Protein AF-A0A2I0B5G3-F1 (afdb_monomer_lite)

pLDDT: mean 74.49, std 20.39, range [33.22, 97.12]

Sequence (156 aa):
MASVGRLLLVLFLCASTAPALTSAQPIGFNDIQPIIEKANFIGIHDHSYRRYVVNTALELYGLNARHIAHLRWPEINGFTVPMGVEVAACVLRHIPILLYKVSVSTEVTGMFEDDGNEIPWLVINIFYAVERGQHPTVWSTIKKSLYVKFGYKSGN

Foldseek 3Di:
DDDPPPVVVVVVVPPPPPPPPDDPDPPDDQACPVVVVVFDKDFDPPPVLQVQLQVQLVVLVVVCCVPVVVPVDFDFPDWDDFPTWIWGFDAGPNFIKIKIKIWTKGATPPDADPVGHDQGIKIKIWIWIFGPPDRRHNVRTRPPRIDIDIDGDPDD

Organism: NCBI:txid1088818

Secondary structure (DSSP, 8-state):
---GGGTHHHHTSSS--S--S-----TTS---HHHHTT---EE---HHHHHHHHHHHHHHHHHHHHH-TTS-PPPEEEEEEEEEEEEEEEEETTEEEEEEEEEEEEEESS-B-TTS-B--EEEEEEEEEEETTS---TTTBPTT--EEEEEE----

Structure (mmCIF, N/CA/C/O backbone):
data_AF-A0A2I0B5G3-F1
#
_entry.id   AF-A0A2I0B5G3-F1
#
loop_
_atom_site.group_PDB
_atom_site.id
_atom_site.type_symbol
_atom_site.label_atom_id
_atom_site.label_alt_id
_atom_site.label_comp_id
_atom_site.label_asym_id
_atom_site.label_entity_id
_atom_site.label_seq_id
_atom_site.pdbx_PDB_ins_code
_atom_site.Cartn_x
_atom_site.Cartn_y
_atom_site.Cartn_z
_atom_site.occupancy
_atom_site.B_iso_or_equiv
_atom_site.auth_seq_id
_atom_site.auth_comp_id
_atom_site.auth_asym_id
_atom_site.auth_atom_id
_atom_site.pdbx_PDB_model_num
ATOM 1 N N . MET A 1 1 ? 10.964 -21.014 58.076 1.00 48.03 1 MET A N 1
ATOM 2 C CA . MET A 1 1 ? 11.376 -19.814 57.316 1.00 48.03 1 MET A CA 1
ATOM 3 C C . MET A 1 1 ? 11.133 -20.098 55.843 1.00 48.03 1 MET A C 1
ATOM 5 O O . MET A 1 1 ? 11.959 -20.718 55.189 1.00 48.03 1 MET A O 1
ATOM 9 N N . ALA A 1 2 ? 9.926 -19.789 55.373 1.00 40.09 2 ALA A N 1
ATOM 10 C CA . ALA A 1 2 ? 9.459 -20.151 54.042 1.00 40.09 2 ALA A CA 1
ATOM 11 C C . ALA A 1 2 ? 9.613 -18.951 53.100 1.00 40.09 2 ALA A C 1
ATOM 13 O O . ALA A 1 2 ? 8.869 -17.984 53.185 1.00 40.09 2 ALA A O 1
ATOM 14 N N . SER A 1 3 ? 10.637 -19.045 52.253 1.00 39.16 3 SER A N 1
ATOM 15 C CA . SER A 1 3 ? 10.719 -18.538 50.881 1.00 39.16 3 SER A CA 1
ATOM 16 C C . SER A 1 3 ? 9.958 -17.243 50.547 1.00 39.16 3 SER A C 1
ATOM 18 O O . SER A 1 3 ? 8.834 -17.256 50.048 1.00 39.16 3 SER A O 1
ATOM 20 N N . VAL A 1 4 ? 10.682 -16.128 50.662 1.00 49.03 4 VAL A N 1
ATOM 21 C CA . VAL A 1 4 ? 10.417 -14.840 49.986 1.00 49.03 4 VAL A CA 1
ATOM 22 C C . VAL A 1 4 ? 10.390 -14.995 48.445 1.00 49.03 4 VAL A C 1
ATOM 24 O O . VAL A 1 4 ? 9.912 -14.123 47.726 1.00 49.03 4 VAL A O 1
ATOM 27 N N . GLY A 1 5 ? 10.829 -16.144 47.913 1.00 44.78 5 GLY A N 1
ATOM 28 C CA . GLY A 1 5 ? 10.927 -16.424 46.478 1.00 44.78 5 GLY A CA 1
ATOM 29 C C . GLY A 1 5 ? 9.602 -16.666 45.745 1.00 44.78 5 GLY A C 1
ATOM 30 O O . GLY A 1 5 ? 9.608 -16.725 44.521 1.00 44.78 5 GLY A O 1
ATOM 31 N N . ARG A 1 6 ? 8.462 -16.792 46.442 1.00 42.31 6 ARG A N 1
ATOM 32 C CA . ARG A 1 6 ? 7.150 -16.980 45.784 1.00 42.31 6 ARG A CA 1
ATOM 33 C C . ARG A 1 6 ? 6.380 -15.690 45.507 1.00 42.31 6 ARG A C 1
ATOM 35 O O . ARG A 1 6 ? 5.500 -15.714 44.653 1.00 42.31 6 ARG A O 1
ATOM 42 N N . LEU A 1 7 ? 6.714 -14.573 46.157 1.00 39.72 7 LEU A N 1
ATOM 43 C CA . LEU A 1 7 ? 5.997 -13.309 45.934 1.00 39.72 7 LEU A CA 1
ATOM 44 C C . LEU A 1 7 ? 6.507 -12.538 44.702 1.00 39.72 7 LEU A C 1
ATOM 46 O O . LEU A 1 7 ? 5.746 -11.818 44.064 1.00 39.72 7 LEU A O 1
ATOM 50 N N . LEU A 1 8 ? 7.773 -12.736 44.320 1.00 40.31 8 LEU A N 1
ATOM 51 C CA . LEU A 1 8 ? 8.373 -12.092 43.143 1.00 40.31 8 LEU A CA 1
ATOM 52 C C . LEU A 1 8 ? 7.930 -12.709 41.809 1.00 40.31 8 LEU A C 1
ATOM 54 O O . LEU A 1 8 ? 8.009 -12.050 40.777 1.00 40.31 8 LEU A O 1
ATOM 58 N N . LEU A 1 9 ? 7.422 -13.944 41.820 1.00 40.31 9 LEU A N 1
ATOM 59 C CA . LEU A 1 9 ? 7.012 -14.638 40.596 1.00 40.31 9 LEU A CA 1
ATOM 60 C C . LEU A 1 9 ? 5.605 -14.238 40.121 1.00 40.31 9 LEU A C 1
ATOM 62 O O . LEU A 1 9 ? 5.267 -14.454 38.964 1.00 40.31 9 LEU A O 1
ATOM 66 N N . VAL A 1 10 ? 4.802 -13.608 40.985 1.00 44.94 10 VAL A N 1
ATOM 67 C CA . VAL A 1 10 ? 3.464 -13.106 40.624 1.00 44.94 10 VAL A CA 1
ATOM 68 C C . VAL A 1 10 ? 3.529 -11.673 40.080 1.00 44.94 10 VAL A C 1
ATOM 70 O O . VAL A 1 10 ? 2.738 -11.308 39.217 1.00 44.94 10 VAL A O 1
ATOM 73 N N . LEU A 1 11 ? 4.518 -10.873 40.495 1.00 38.44 11 LEU A N 1
ATOM 74 C CA . LEU A 1 11 ? 4.658 -9.481 40.044 1.00 38.44 11 LEU A CA 1
ATOM 75 C C . LEU A 1 11 ? 5.252 -9.327 38.634 1.00 38.44 11 LEU A C 1
ATOM 77 O O . LEU A 1 11 ? 5.044 -8.292 38.010 1.00 38.44 11 LEU A O 1
ATOM 81 N N . PHE A 1 12 ? 5.915 -10.351 38.089 1.00 39.50 12 PHE A N 1
ATOM 82 C CA . PHE A 1 12 ? 6.404 -10.325 36.701 1.00 39.50 12 PHE A CA 1
ATOM 83 C C . PHE A 1 12 ? 5.390 -10.814 35.660 1.00 39.50 12 PHE A C 1
ATOM 85 O O . PHE A 1 12 ? 5.618 -10.638 34.466 1.00 39.50 12 PHE A O 1
ATOM 92 N N . LEU A 1 13 ? 4.259 -11.389 36.082 1.00 39.12 13 LEU A N 1
ATOM 93 C CA . LEU A 1 13 ? 3.254 -11.933 35.161 1.00 39.12 13 LEU A CA 1
ATOM 94 C C . LEU A 1 13 ? 2.121 -10.956 34.805 1.00 39.12 13 LEU A C 1
ATOM 96 O O . LEU A 1 13 ? 1.357 -11.246 33.891 1.00 39.12 13 LEU A O 1
ATOM 100 N N . CYS A 1 14 ? 2.044 -9.784 35.446 1.00 37.50 14 CYS A N 1
ATOM 101 C CA . CYS A 1 14 ? 0.986 -8.792 35.193 1.00 37.50 14 CYS A CA 1
ATOM 102 C C . CYS A 1 14 ? 1.466 -7.492 34.517 1.00 37.50 14 CYS A C 1
ATOM 104 O O . CYS A 1 14 ? 0.686 -6.554 34.401 1.00 37.50 14 CYS A O 1
ATOM 106 N N . ALA A 1 15 ? 2.718 -7.421 34.050 1.00 39.88 15 ALA A N 1
ATOM 107 C CA . ALA A 1 15 ? 3.291 -6.217 33.427 1.00 39.88 15 ALA A CA 1
ATOM 108 C C . ALA A 1 15 ? 3.773 -6.429 31.976 1.00 39.88 15 ALA A C 1
ATOM 110 O O . ALA A 1 15 ? 4.708 -5.770 31.530 1.00 39.88 15 ALA A O 1
ATOM 111 N N . SER A 1 16 ? 3.167 -7.351 31.220 1.00 36.84 16 SER A N 1
ATOM 112 C CA . SER A 1 16 ? 3.551 -7.598 29.818 1.00 36.84 16 SER A CA 1
ATOM 113 C C . SER A 1 16 ? 2.349 -7.775 28.887 1.00 36.84 16 SER A C 1
ATOM 115 O O . SER A 1 16 ? 2.277 -8.694 28.078 1.00 36.84 16 SER A O 1
ATOM 117 N N . THR A 1 17 ? 1.381 -6.868 28.999 1.00 43.81 17 THR A N 1
ATOM 118 C CA . THR A 1 17 ? 0.316 -6.685 27.996 1.00 43.81 17 THR A CA 1
ATOM 119 C C . THR A 1 17 ? 0.398 -5.331 27.301 1.00 43.81 17 THR A C 1
ATOM 121 O O . THR A 1 17 ? -0.564 -4.910 26.672 1.00 43.81 17 THR A O 1
ATOM 124 N N . ALA A 1 18 ? 1.557 -4.673 27.338 1.00 37.41 18 ALA A N 1
ATOM 125 C CA . ALA A 1 18 ? 1.904 -3.722 26.297 1.00 37.41 18 ALA A CA 1
ATOM 126 C C . ALA A 1 18 ? 2.640 -4.514 25.208 1.00 37.41 18 ALA A C 1
ATOM 128 O O . ALA A 1 18 ? 3.790 -4.909 25.436 1.00 37.41 18 ALA A O 1
ATOM 129 N N . PRO A 1 19 ? 2.037 -4.786 24.035 1.00 38.12 19 PRO A N 1
ATOM 130 C CA . PRO A 1 19 ? 2.841 -5.075 22.868 1.00 38.12 19 PRO A CA 1
ATOM 131 C C . PRO A 1 19 ? 3.620 -3.794 22.582 1.00 38.12 19 PRO A C 1
ATOM 133 O O . PRO A 1 19 ? 3.128 -2.867 21.943 1.00 38.12 19 PRO A O 1
ATOM 136 N N . ALA A 1 20 ? 4.833 -3.727 23.127 1.00 33.22 20 ALA A N 1
ATOM 137 C CA . ALA A 1 20 ? 5.825 -2.770 22.706 1.00 33.22 20 ALA A CA 1
ATOM 138 C C . ALA A 1 20 ? 5.894 -2.843 21.177 1.00 33.22 20 ALA A C 1
ATOM 140 O O . ALA A 1 20 ? 6.136 -3.900 20.590 1.00 33.22 20 ALA A O 1
ATOM 141 N N . LEU A 1 21 ? 5.598 -1.703 20.563 1.00 35.50 21 LEU A N 1
ATOM 142 C CA . LEU A 1 21 ? 5.765 -1.354 19.161 1.00 35.50 21 LEU A CA 1
ATOM 143 C C . LEU A 1 21 ? 7.220 -1.559 18.709 1.00 35.50 21 LEU A C 1
ATOM 145 O O . LEU A 1 21 ? 7.918 -0.601 18.424 1.00 35.50 21 LEU A O 1
ATOM 149 N N . THR A 1 22 ? 7.702 -2.795 18.649 1.00 37.41 22 THR A N 1
ATOM 150 C CA . THR A 1 22 ? 9.000 -3.168 18.073 1.00 37.41 22 THR A CA 1
ATOM 151 C C . THR A 1 22 ? 9.009 -4.671 17.803 1.00 37.41 22 THR A C 1
ATOM 153 O O . THR A 1 22 ? 9.735 -5.455 18.409 1.00 37.41 22 THR A O 1
ATOM 156 N N . SER A 1 23 ? 8.199 -5.102 16.833 1.00 36.59 23 SER A N 1
ATOM 157 C CA . SER A 1 23 ? 8.447 -6.382 16.170 1.00 36.59 23 SER A CA 1
ATOM 158 C C . SER A 1 23 ? 9.798 -6.277 15.460 1.00 36.59 23 SER A C 1
ATOM 160 O O . SER A 1 23 ? 9.888 -5.696 14.377 1.00 36.59 23 SER A O 1
ATOM 162 N N . ALA A 1 24 ? 10.834 -6.852 16.070 1.00 33.78 24 ALA A N 1
ATOM 163 C CA . ALA A 1 24 ? 12.084 -7.202 15.419 1.00 33.78 24 ALA A CA 1
ATOM 164 C C . ALA A 1 24 ? 11.771 -8.098 14.212 1.00 33.78 24 ALA A C 1
ATOM 166 O O . ALA A 1 24 ? 11.620 -9.314 14.330 1.00 33.78 24 ALA A O 1
ATOM 167 N N . GLN A 1 25 ? 11.617 -7.484 13.040 1.00 40.03 25 GLN A N 1
ATOM 168 C CA . GLN A 1 25 ? 11.592 -8.229 11.796 1.00 40.03 25 GLN A CA 1
ATOM 169 C C . GLN A 1 25 ? 13.017 -8.729 11.519 1.00 40.03 25 GLN A C 1
ATOM 171 O O . GLN A 1 25 ? 13.980 -7.991 11.742 1.00 40.03 25 GLN A O 1
ATOM 176 N N . PRO A 1 26 ? 13.190 -9.975 11.053 1.00 33.72 26 PRO A N 1
ATOM 177 C CA . PRO A 1 26 ? 14.501 -10.499 10.696 1.00 33.72 26 PRO A CA 1
ATOM 178 C C . PRO A 1 26 ? 15.205 -9.570 9.696 1.00 33.72 26 PRO A C 1
ATOM 180 O O . PRO A 1 26 ? 14.659 -9.244 8.639 1.00 33.72 26 PRO A O 1
ATOM 183 N N . ILE A 1 27 ? 16.423 -9.157 10.053 1.00 37.56 27 ILE A N 1
ATOM 184 C CA . ILE A 1 27 ? 17.322 -8.326 9.246 1.00 37.56 27 ILE A CA 1
ATOM 185 C C . ILE A 1 27 ? 17.502 -9.003 7.878 1.00 37.56 27 ILE A C 1
ATOM 187 O O . ILE A 1 27 ? 18.087 -10.082 7.799 1.00 37.56 27 ILE A O 1
ATOM 191 N N . GLY A 1 28 ? 16.986 -8.392 6.802 1.00 37.56 28 GLY A N 1
ATOM 192 C CA . GLY A 1 28 ? 17.284 -8.828 5.429 1.00 37.56 28 GLY A CA 1
ATOM 193 C C . GLY A 1 28 ? 16.137 -8.906 4.414 1.00 37.56 28 GLY A C 1
ATOM 194 O O . GLY A 1 28 ? 16.395 -9.301 3.273 1.00 37.56 28 GLY A O 1
ATOM 195 N N . PHE A 1 29 ? 14.900 -8.518 4.731 1.00 47.88 29 PHE A N 1
ATOM 196 C CA . PHE A 1 29 ? 13.814 -8.514 3.734 1.00 47.88 29 PHE A CA 1
ATOM 197 C C . PHE A 1 29 ? 13.720 -7.194 2.951 1.00 47.88 29 PHE A C 1
ATOM 199 O O . PHE A 1 29 ? 14.482 -6.269 3.223 1.00 47.88 29 PHE A O 1
ATOM 206 N N . ASN A 1 30 ? 12.894 -7.154 1.895 1.00 62.66 30 ASN A N 1
ATOM 207 C CA . ASN A 1 30 ? 12.640 -5.987 1.036 1.00 62.66 30 ASN A CA 1
ATOM 208 C C . ASN A 1 30 ? 11.919 -4.877 1.817 1.00 62.66 30 ASN A C 1
ATOM 210 O O . ASN A 1 30 ? 10.813 -4.482 1.461 1.00 62.66 30 ASN A O 1
ATOM 214 N N . ASP A 1 31 ? 12.529 -4.428 2.909 1.00 71.56 31 ASP A N 1
ATOM 215 C CA . ASP A 1 31 ? 12.015 -3.371 3.749 1.00 71.56 31 ASP A CA 1
ATOM 216 C C . ASP A 1 31 ? 12.005 -2.078 2.940 1.00 71.56 31 ASP A C 1
ATOM 218 O O . ASP A 1 31 ? 13.042 -1.522 2.566 1.00 71.56 31 ASP A O 1
ATOM 222 N N . ILE A 1 32 ? 10.794 -1.650 2.611 1.00 82.25 32 ILE A N 1
ATOM 223 C CA . ILE A 1 32 ? 10.557 -0.425 1.869 1.00 82.25 32 ILE A CA 1
ATOM 224 C C . ILE A 1 32 ? 10.419 0.781 2.800 1.00 82.25 32 ILE A C 1
ATOM 226 O O . ILE A 1 32 ? 10.327 1.895 2.296 1.00 82.25 32 ILE A O 1
ATOM 230 N N . GLN A 1 33 ? 10.432 0.611 4.129 1.00 83.69 33 GLN A N 1
ATOM 231 C CA . GLN A 1 33 ? 10.272 1.713 5.079 1.00 83.69 33 GLN A CA 1
ATOM 232 C C . GLN A 1 33 ? 11.305 2.837 4.873 1.00 83.69 33 GLN A C 1
ATOM 234 O O . GLN A 1 33 ? 10.881 3.989 4.739 1.00 83.69 33 GLN A O 1
ATOM 239 N N . PRO A 1 34 ? 12.617 2.559 4.703 1.00 85.00 34 PRO A N 1
ATO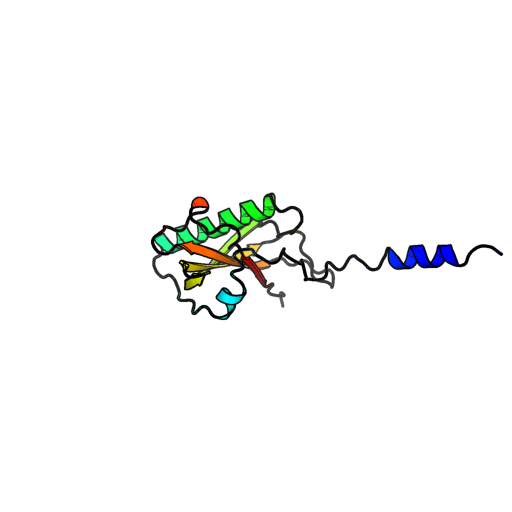M 240 C CA . PRO A 1 34 ? 13.603 3.610 4.435 1.00 85.00 34 PRO A CA 1
ATOM 241 C C . PRO A 1 34 ? 13.392 4.323 3.091 1.00 85.00 34 PRO A C 1
ATOM 243 O O . PRO A 1 34 ? 13.867 5.443 2.896 1.00 85.00 34 PRO A O 1
ATOM 246 N N . ILE A 1 35 ? 12.718 3.661 2.143 1.00 87.69 35 ILE A N 1
ATOM 247 C CA . ILE A 1 35 ? 12.392 4.212 0.824 1.00 87.69 35 ILE A CA 1
ATOM 248 C C . ILE A 1 35 ? 11.145 5.091 0.925 1.00 87.69 35 ILE A C 1
ATOM 250 O O . ILE A 1 35 ? 11.148 6.187 0.375 1.00 87.69 35 ILE A O 1
ATOM 254 N N . ILE A 1 36 ? 10.117 4.654 1.666 1.00 89.50 36 ILE A N 1
ATOM 255 C CA . ILE A 1 36 ? 8.875 5.409 1.892 1.00 89.50 36 ILE A CA 1
ATOM 256 C C . ILE A 1 36 ? 9.183 6.809 2.432 1.00 89.50 36 ILE A C 1
ATOM 258 O O . ILE A 1 36 ? 8.611 7.782 1.953 1.00 89.50 36 ILE A O 1
ATOM 262 N N . GLU A 1 37 ? 10.095 6.927 3.399 1.00 87.25 37 GLU A N 1
ATOM 263 C CA . GLU A 1 37 ? 10.432 8.209 4.040 1.00 87.25 37 GLU A CA 1
ATOM 264 C C . GLU A 1 37 ? 11.117 9.212 3.102 1.00 87.25 37 GLU A C 1
ATOM 266 O O . GLU A 1 37 ? 11.071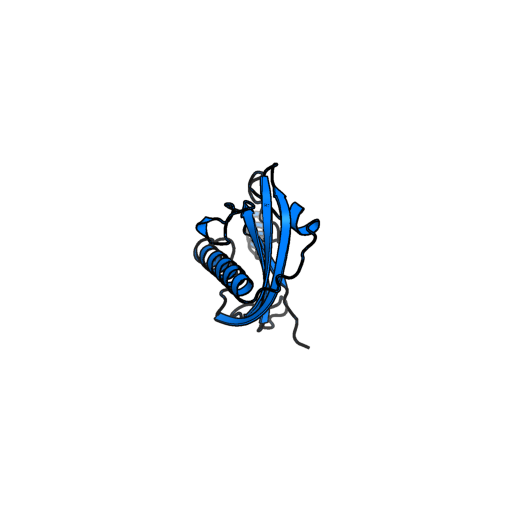 10.415 3.345 1.00 87.25 37 GLU A O 1
ATOM 271 N N . LYS A 1 38 ? 11.741 8.730 2.022 1.00 89.19 38 LYS A N 1
ATOM 272 C CA . LYS A 1 38 ? 12.471 9.550 1.040 1.00 89.19 38 LYS A CA 1
ATOM 273 C C . LYS A 1 38 ? 11.738 9.672 -0.296 1.00 89.19 38 LYS A C 1
ATOM 275 O O . LYS A 1 38 ? 12.201 10.379 -1.189 1.00 89.19 38 LYS A O 1
ATOM 280 N N . ALA A 1 39 ? 10.638 8.944 -0.461 1.00 92.19 39 ALA A N 1
ATOM 281 C CA . ALA A 1 39 ? 9.900 8.866 -1.706 1.00 92.19 39 ALA A CA 1
ATO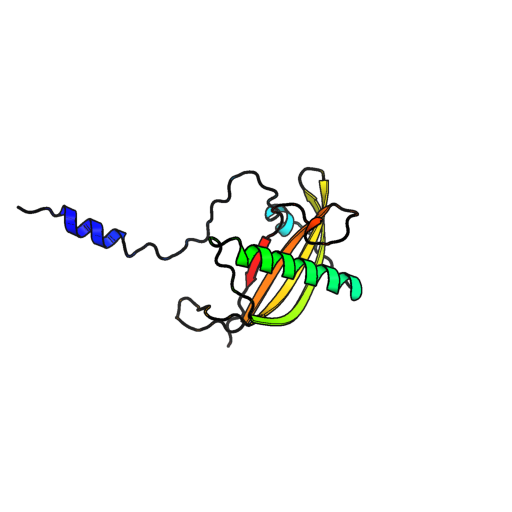M 282 C C . ALA A 1 39 ? 9.108 10.155 -1.951 1.00 92.19 39 ALA A C 1
ATOM 284 O O . ALA A 1 39 ? 8.352 10.615 -1.097 1.00 92.19 39 ALA A O 1
ATOM 285 N N . ASN A 1 40 ? 9.249 10.712 -3.154 1.00 95.31 40 ASN A N 1
ATOM 286 C CA . ASN A 1 40 ? 8.421 11.823 -3.605 1.00 95.31 40 ASN A CA 1
ATOM 287 C C . ASN A 1 40 ? 7.154 11.271 -4.266 1.00 95.31 40 ASN A C 1
ATOM 289 O O . ASN A 1 40 ? 7.181 10.851 -5.426 1.00 95.31 40 ASN A O 1
ATOM 293 N N . PHE A 1 41 ? 6.071 11.218 -3.498 1.00 95.94 41 PHE A N 1
ATOM 294 C CA . PHE A 1 41 ? 4.788 10.707 -3.958 1.00 95.94 41 PHE A CA 1
ATOM 295 C C . PHE A 1 41 ? 4.054 11.736 -4.816 1.00 95.94 41 PHE A C 1
ATOM 297 O O . PHE A 1 41 ? 3.933 12.903 -4.451 1.00 95.94 41 PHE A O 1
ATOM 304 N N . ILE A 1 42 ? 3.529 11.274 -5.948 1.00 96.56 42 ILE A N 1
ATOM 305 C CA . ILE A 1 42 ? 2.655 12.047 -6.827 1.00 96.56 42 ILE A CA 1
ATOM 306 C C . ILE A 1 42 ? 1.287 11.376 -6.927 1.00 96.56 42 ILE A C 1
ATOM 308 O O . ILE A 1 42 ? 1.180 10.148 -6.943 1.00 96.56 42 ILE A O 1
ATOM 312 N N . GLY A 1 43 ? 0.232 12.186 -7.004 1.00 95.81 43 GLY A N 1
ATOM 313 C CA . GLY A 1 43 ? -1.133 11.693 -7.149 1.00 95.81 43 GLY A CA 1
ATOM 314 C C . GLY A 1 43 ? -1.337 10.958 -8.473 1.00 95.81 43 GLY A C 1
ATOM 315 O O . GLY A 1 43 ? -0.931 11.428 -9.536 1.00 95.81 43 GLY A O 1
ATOM 316 N N . ILE A 1 44 ? -2.003 9.806 -8.425 1.00 94.62 44 ILE A N 1
ATOM 317 C CA . ILE A 1 44 ? -2.489 9.138 -9.632 1.00 94.62 44 ILE A CA 1
ATOM 318 C C . ILE A 1 44 ? -3.839 9.762 -9.987 1.00 94.62 44 ILE A C 1
ATOM 320 O O . ILE A 1 44 ? -4.779 9.692 -9.197 1.00 94.62 44 ILE A O 1
ATOM 324 N N . HIS A 1 45 ? -3.949 10.363 -11.172 1.00 91.50 45 HIS A N 1
ATOM 325 C CA . HIS A 1 45 ? -5.179 11.034 -11.615 1.00 91.50 45 HIS A CA 1
ATOM 326 C C . HIS A 1 45 ? -6.062 10.171 -12.526 1.00 91.50 45 HIS A C 1
ATOM 328 O O . HIS A 1 45 ? -7.265 10.406 -12.594 1.00 91.50 45 HIS A O 1
ATOM 334 N N . ASP A 1 46 ? -5.508 9.137 -13.164 1.00 92.69 46 ASP A N 1
ATOM 335 C CA . ASP A 1 46 ? -6.279 8.210 -13.997 1.00 92.69 46 ASP A CA 1
ATOM 336 C C . ASP A 1 46 ? -7.232 7.352 -13.146 1.00 92.69 46 ASP A C 1
ATOM 338 O O . ASP A 1 46 ? -6.801 6.525 -12.341 1.00 92.69 46 ASP A O 1
ATOM 342 N N . HIS A 1 47 ? -8.542 7.548 -13.307 1.00 87.88 47 HIS A N 1
ATOM 343 C CA . HIS A 1 47 ? -9.558 6.894 -12.477 1.00 87.88 47 HIS A CA 1
ATOM 344 C C . HIS A 1 47 ? -9.556 5.364 -12.581 1.00 87.88 47 HIS A C 1
ATOM 346 O O . HIS A 1 47 ? -9.768 4.682 -11.573 1.00 87.88 47 HIS A O 1
ATOM 352 N N . SER A 1 48 ? -9.314 4.820 -13.773 1.00 90.06 48 SER A N 1
ATOM 353 C CA . SER A 1 48 ? -9.308 3.376 -14.007 1.00 90.06 48 SER A CA 1
ATOM 354 C C . SER A 1 48 ? -8.101 2.738 -13.329 1.00 90.06 48 SER A C 1
ATOM 356 O O . SER A 1 48 ? -8.240 1.780 -12.569 1.00 90.06 48 SER A O 1
ATOM 358 N N . TYR A 1 49 ? -6.921 3.320 -13.525 1.00 91.88 49 TYR A N 1
ATOM 359 C CA . TYR A 1 49 ? -5.673 2.868 -12.931 1.00 91.88 49 TYR A CA 1
ATOM 360 C C . TYR A 1 49 ? -5.685 2.994 -11.407 1.00 91.88 49 TYR A C 1
ATOM 362 O O . TYR A 1 49 ? -5.285 2.063 -10.708 1.00 91.88 49 TYR A O 1
ATOM 370 N N . ARG A 1 50 ? -6.241 4.089 -10.869 1.00 91.88 50 ARG A N 1
ATOM 371 C CA . ARG A 1 50 ? -6.465 4.245 -9.423 1.00 91.88 50 ARG A CA 1
ATOM 372 C C . ARG A 1 50 ? -7.266 3.087 -8.846 1.00 91.88 50 ARG A C 1
ATOM 374 O O . ARG A 1 50 ? -6.895 2.571 -7.799 1.00 91.88 50 ARG A O 1
ATOM 381 N N . ARG A 1 51 ? -8.347 2.670 -9.514 1.00 89.81 51 ARG A N 1
ATOM 382 C CA . ARG A 1 51 ? -9.180 1.553 -9.048 1.00 89.81 51 ARG A CA 1
ATOM 383 C C . ARG A 1 51 ? -8.380 0.250 -8.982 1.00 89.81 51 ARG A C 1
ATOM 385 O O . ARG A 1 51 ? -8.493 -0.465 -7.993 1.00 89.81 51 ARG A O 1
ATOM 392 N N . TYR A 1 52 ? -7.532 -0.025 -9.974 1.00 90.25 52 TYR A N 1
ATOM 393 C CA . TYR A 1 52 ? -6.646 -1.196 -9.955 1.00 90.25 52 TYR A CA 1
ATOM 394 C C . TYR A 1 52 ? -5.641 -1.164 -8.796 1.00 90.25 52 TYR A C 1
ATOM 396 O O . TYR A 1 52 ? -5.470 -2.167 -8.101 1.00 90.25 52 TYR A O 1
ATOM 404 N N . VAL A 1 53 ? -5.012 -0.010 -8.559 1.00 94.38 53 VAL A N 1
ATOM 405 C CA . VAL A 1 53 ? -4.055 0.192 -7.458 1.00 94.38 53 VAL A CA 1
ATOM 406 C C . VAL A 1 53 ? -4.737 0.011 -6.096 1.00 94.38 53 VAL A C 1
ATOM 408 O O . VAL A 1 53 ? -4.226 -0.708 -5.240 1.00 94.38 53 VAL A O 1
ATOM 411 N N . VAL A 1 54 ? -5.926 0.594 -5.911 1.00 92.69 54 VAL A N 1
ATOM 412 C CA . VAL A 1 54 ? -6.718 0.443 -4.678 1.00 92.69 54 VAL A CA 1
ATOM 413 C C . VAL A 1 54 ? -7.104 -1.015 -4.450 1.00 92.69 54 VAL A C 1
ATOM 415 O O . VAL A 1 54 ? -6.845 -1.541 -3.372 1.00 92.69 54 VAL A O 1
ATOM 418 N N . ASN A 1 55 ? -7.669 -1.688 -5.455 1.00 91.50 55 ASN A N 1
ATOM 419 C CA . ASN A 1 55 ? -8.087 -3.085 -5.321 1.00 91.50 55 ASN A CA 1
ATOM 420 C C . ASN A 1 55 ? -6.906 -3.993 -4.956 1.00 91.50 55 ASN A C 1
ATOM 422 O O . ASN A 1 55 ? -7.027 -4.815 -4.054 1.00 91.50 55 ASN A O 1
ATOM 426 N N . THR A 1 56 ? -5.748 -3.786 -5.590 1.00 92.19 56 THR A N 1
ATOM 427 C CA . THR A 1 56 ? -4.521 -4.531 -5.274 1.00 92.19 56 THR A CA 1
ATOM 428 C C . THR A 1 56 ? -4.081 -4.305 -3.829 1.00 92.19 56 THR A C 1
ATOM 430 O O . THR A 1 56 ? -3.766 -5.263 -3.126 1.00 92.19 56 THR A O 1
ATOM 433 N N . ALA A 1 57 ? -4.083 -3.054 -3.358 1.00 92.00 57 ALA A N 1
ATOM 434 C CA . ALA A 1 57 ? -3.716 -2.728 -1.982 1.00 92.00 57 ALA A CA 1
ATOM 435 C C . ALA A 1 57 ? -4.645 -3.399 -0.960 1.00 92.00 57 ALA A C 1
ATOM 437 O O . ALA A 1 57 ? -4.172 -3.949 0.035 1.00 92.00 57 ALA A O 1
ATOM 438 N N . LEU A 1 58 ? -5.955 -3.380 -1.214 1.00 89.19 58 LEU A N 1
ATOM 439 C CA . LEU A 1 58 ? -6.952 -3.989 -0.336 1.00 89.19 58 LEU A CA 1
ATOM 440 C C . LEU A 1 58 ? -6.864 -5.515 -0.325 1.00 89.19 58 LEU A C 1
ATOM 442 O O . LEU A 1 58 ? -6.971 -6.125 0.737 1.00 89.19 58 LEU A O 1
ATOM 446 N N . GLU A 1 59 ? -6.620 -6.136 -1.478 1.00 88.44 59 GLU A N 1
ATOM 447 C CA . GLU A 1 59 ? -6.420 -7.581 -1.567 1.00 88.44 59 GLU A CA 1
ATOM 448 C C . GLU A 1 59 ? -5.148 -8.007 -0.821 1.00 88.44 59 GLU A C 1
ATOM 450 O O . GLU A 1 59 ? -5.187 -8.932 -0.009 1.00 88.44 59 GLU A O 1
ATOM 455 N N . LEU A 1 60 ? -4.040 -7.276 -1.001 1.00 88.12 60 LEU A N 1
ATOM 456 C CA . LEU A 1 60 ? -2.808 -7.484 -0.234 1.00 88.12 60 LEU A CA 1
ATOM 457 C C . LEU A 1 60 ? -3.048 -7.335 1.271 1.00 88.12 60 LEU A C 1
ATOM 459 O O . LEU A 1 60 ? -2.594 -8.184 2.042 1.00 88.12 60 LEU A O 1
ATOM 463 N N . TYR A 1 61 ? -3.768 -6.291 1.689 1.00 85.25 61 TYR A N 1
ATOM 464 C CA . TYR A 1 61 ? -4.120 -6.079 3.090 1.00 85.25 61 TYR A CA 1
ATOM 465 C C . TYR A 1 61 ? -4.928 -7.254 3.640 1.00 85.25 61 TYR A C 1
ATOM 467 O O . TYR A 1 61 ? -4.532 -7.842 4.641 1.00 85.25 61 TYR A O 1
ATOM 475 N N . GLY A 1 62 ? -6.011 -7.645 2.963 1.00 80.31 62 GLY A N 1
ATOM 476 C CA . GLY A 1 62 ? -6.889 -8.730 3.400 1.00 80.31 62 GLY A CA 1
ATOM 477 C C . GLY A 1 62 ? -6.180 -10.083 3.467 1.00 80.31 62 GLY A C 1
ATOM 478 O O . GLY A 1 62 ? -6.366 -10.832 4.427 1.00 80.31 62 GLY A O 1
ATOM 479 N N . LEU A 1 63 ? -5.311 -10.386 2.496 1.00 79.88 63 LEU A N 1
ATOM 480 C CA . LEU A 1 63 ? -4.478 -11.589 2.529 1.00 79.88 63 LEU A CA 1
ATOM 481 C C . LEU A 1 63 ? -3.549 -11.587 3.748 1.00 79.88 63 LEU A C 1
ATOM 483 O O . LEU A 1 63 ? -3.465 -12.596 4.445 1.00 79.88 63 LEU A O 1
ATOM 487 N N . ASN A 1 64 ? -2.891 -10.465 4.048 1.00 76.56 64 ASN A N 1
ATOM 488 C CA . ASN A 1 64 ? -1.951 -10.389 5.167 1.00 76.56 64 ASN A CA 1
ATOM 489 C C . ASN A 1 64 ? -2.666 -10.360 6.527 1.00 76.56 64 ASN A C 1
ATOM 491 O O . ASN A 1 64 ? -2.271 -11.111 7.413 1.00 76.56 64 ASN A O 1
ATOM 495 N N . ALA A 1 65 ? -3.757 -9.604 6.673 1.00 71.00 65 ALA A N 1
ATOM 496 C CA . ALA A 1 65 ? -4.555 -9.555 7.899 1.00 71.00 65 ALA A CA 1
ATOM 497 C C . ALA A 1 65 ? -5.108 -10.937 8.296 1.00 71.00 65 ALA A C 1
ATOM 499 O O . ALA A 1 65 ? -5.124 -11.281 9.473 1.00 71.00 65 ALA A O 1
ATOM 500 N N . ARG A 1 66 ? -5.500 -11.768 7.316 1.00 68.00 66 ARG A N 1
ATOM 501 C CA . ARG A 1 66 ? -6.002 -13.131 7.571 1.00 68.00 66 ARG A CA 1
ATOM 502 C C . ARG A 1 66 ? -4.904 -14.152 7.879 1.00 68.00 66 ARG A C 1
ATOM 504 O O . ARG A 1 66 ? -5.128 -15.056 8.676 1.00 68.00 66 ARG A O 1
ATOM 511 N N . HIS A 1 67 ? -3.744 -14.055 7.225 1.00 63.00 67 HIS A N 1
ATOM 512 C CA . HIS A 1 67 ? -2.714 -15.106 7.283 1.00 63.00 67 HIS A CA 1
ATOM 513 C C . HIS A 1 67 ? -1.588 -14.809 8.282 1.00 63.00 67 HIS A C 1
ATOM 515 O O . HIS A 1 67 ? -0.876 -15.724 8.698 1.00 63.00 67 HIS A O 1
ATOM 521 N N . ILE A 1 68 ? -1.407 -13.553 8.690 1.00 58.47 68 ILE A N 1
ATOM 522 C CA . ILE A 1 68 ? -0.344 -13.134 9.605 1.00 58.47 68 ILE A CA 1
ATOM 523 C C . ILE A 1 68 ? -0.934 -12.963 11.011 1.00 58.47 68 ILE A C 1
ATOM 525 O O . ILE A 1 68 ? -1.024 -11.865 11.540 1.00 58.47 68 ILE A O 1
ATOM 529 N N . ALA A 1 69 ? -1.308 -14.077 11.649 1.00 43.75 69 ALA A N 1
ATOM 530 C CA . ALA A 1 69 ? -1.996 -14.097 12.952 1.00 43.75 69 ALA A CA 1
ATOM 531 C C . ALA A 1 69 ? -1.234 -13.411 14.114 1.00 43.75 69 ALA A C 1
ATOM 533 O O . ALA A 1 69 ? -1.811 -13.134 15.164 1.00 43.75 69 ALA A O 1
ATOM 534 N N . HIS A 1 70 ? 0.065 -13.147 13.944 1.00 42.94 70 HIS A N 1
ATOM 535 C CA . HIS A 1 70 ? 0.906 -12.463 14.931 1.00 42.94 70 HIS A CA 1
ATOM 536 C C . HIS A 1 70 ? 0.891 -10.933 14.791 1.00 42.94 70 HIS A C 1
ATOM 538 O O . HIS A 1 70 ? 1.171 -10.235 15.763 1.00 42.94 70 HIS A O 1
ATOM 544 N N . LEU A 1 71 ? 0.543 -10.404 13.614 1.00 52.12 71 LEU A N 1
ATOM 545 C CA . LEU A 1 71 ? 0.279 -8.985 13.403 1.00 52.12 71 LEU A CA 1
ATOM 546 C C . LEU A 1 71 ? -1.241 -8.844 13.379 1.00 52.12 71 LEU A C 1
ATOM 548 O O . LEU A 1 71 ? -1.860 -9.058 12.345 1.00 52.12 71 LEU A O 1
ATOM 552 N N . ARG A 1 72 ? -1.859 -8.549 14.529 1.00 62.38 72 ARG A N 1
ATOM 553 C CA . ARG A 1 72 ? -3.308 -8.306 14.630 1.00 62.38 72 ARG A CA 1
ATOM 554 C C . ARG A 1 72 ? -3.670 -7.018 13.887 1.00 62.38 72 ARG A C 1
ATOM 556 O O . ARG A 1 72 ? -3.860 -5.973 14.499 1.00 62.38 72 ARG A O 1
ATOM 563 N N . TRP A 1 73 ? -3.671 -7.070 12.561 1.00 71.19 73 TRP A N 1
ATOM 564 C CA . TRP A 1 73 ? -4.171 -5.979 11.746 1.00 71.19 73 TRP A CA 1
ATOM 565 C C . TRP A 1 73 ? -5.684 -5.899 11.933 1.00 71.19 73 TRP A C 1
ATOM 567 O O . TRP A 1 73 ? -6.333 -6.947 11.966 1.00 71.19 73 TRP A O 1
ATOM 577 N N . PRO A 1 74 ? -6.245 -4.690 12.071 1.00 73.00 74 PRO A N 1
ATOM 578 C CA . PRO A 1 74 ? -7.679 -4.522 12.239 1.00 73.00 74 PRO A CA 1
ATOM 579 C C . PRO A 1 74 ? -8.432 -5.150 11.071 1.00 73.00 74 PRO A C 1
ATOM 581 O O . PRO A 1 74 ? -8.065 -4.958 9.905 1.00 73.00 74 PRO A O 1
ATOM 584 N N . GLU A 1 75 ? -9.490 -5.892 11.376 1.00 73.88 75 GLU A N 1
ATOM 585 C CA . GLU A 1 75 ? -10.406 -6.337 10.339 1.00 73.88 75 GLU A CA 1
ATOM 586 C C . GLU A 1 75 ? -11.178 -5.125 9.810 1.00 73.88 75 GLU A C 1
ATOM 588 O O . GLU A 1 75 ? -11.689 -4.302 10.571 1.00 73.88 75 GLU A O 1
ATOM 593 N N . ILE A 1 76 ? -11.201 -4.990 8.486 1.00 72.94 76 ILE A N 1
ATOM 594 C CA . ILE A 1 76 ? -11.919 -3.916 7.809 1.00 72.94 76 ILE A CA 1
ATOM 595 C C . ILE A 1 76 ? -13.347 -4.400 7.566 1.00 72.94 76 ILE A C 1
ATOM 597 O O . ILE A 1 76 ? -13.559 -5.281 6.732 1.00 72.94 76 ILE A O 1
ATOM 601 N N . ASN A 1 77 ? -14.309 -3.803 8.272 1.00 66.88 77 ASN A N 1
ATOM 602 C CA . ASN A 1 77 ? -15.727 -4.169 8.177 1.00 66.88 77 ASN A CA 1
ATOM 603 C C . ASN A 1 77 ? -16.500 -3.335 7.147 1.00 66.88 77 ASN A C 1
ATOM 605 O O . ASN A 1 77 ? -17.514 -3.789 6.619 1.00 66.88 77 ASN A O 1
ATOM 609 N N . GLY A 1 78 ? -16.002 -2.144 6.805 1.00 66.00 78 GLY A N 1
ATOM 610 C CA . GLY A 1 78 ? -16.633 -1.270 5.823 1.00 66.00 78 GLY A CA 1
ATOM 611 C C . GLY A 1 78 ? -15.669 -0.226 5.275 1.00 66.00 78 GLY A C 1
ATOM 612 O O . GLY A 1 78 ? -14.960 0.442 6.026 1.00 66.00 78 GLY A O 1
ATOM 613 N N . PHE A 1 79 ? -15.649 -0.069 3.950 1.00 67.19 79 PHE A N 1
ATOM 614 C CA . PHE A 1 79 ? -14.877 0.977 3.283 1.00 67.19 79 PHE A CA 1
ATOM 615 C C . PHE A 1 79 ? -15.751 2.194 3.035 1.00 67.19 79 PHE A C 1
ATOM 617 O O . PHE A 1 79 ? -16.776 2.087 2.362 1.00 67.19 79 PHE A O 1
ATOM 624 N N . THR A 1 80 ? -15.298 3.357 3.492 1.00 63.12 80 THR A N 1
ATOM 625 C CA . THR A 1 80 ? -16.035 4.598 3.247 1.00 63.12 80 THR A CA 1
ATOM 626 C C . THR A 1 80 ? -15.604 5.212 1.925 1.00 63.12 80 THR A C 1
ATOM 628 O O . THR A 1 80 ? -16.432 5.342 1.033 1.00 63.12 80 THR A O 1
ATOM 631 N N . VAL A 1 81 ? -14.316 5.534 1.733 1.00 65.56 81 VAL A N 1
ATOM 632 C CA . VAL A 1 81 ? -13.778 6.053 0.455 1.00 65.56 81 VAL A CA 1
ATOM 633 C C . VAL A 1 81 ? -12.243 5.883 0.419 1.00 65.56 81 VAL A C 1
ATOM 635 O O . VAL A 1 81 ? -11.592 6.119 1.444 1.00 65.56 81 VAL A O 1
ATOM 638 N N . PRO A 1 82 ? -11.611 5.546 -0.729 1.00 74.06 82 PRO A N 1
ATOM 639 C CA . PRO A 1 82 ? -10.175 5.763 -0.909 1.00 74.06 82 PRO A CA 1
ATOM 640 C C . PRO A 1 82 ? -9.861 7.267 -0.868 1.00 74.06 82 PRO A C 1
ATOM 642 O O . PRO A 1 82 ? -10.223 8.020 -1.771 1.00 74.06 82 PRO A O 1
ATOM 645 N N . MET A 1 83 ? -9.168 7.699 0.182 1.00 80.00 83 MET A N 1
ATOM 646 C CA . MET A 1 83 ? -8.810 9.098 0.429 1.00 80.00 83 MET A CA 1
ATOM 647 C C . MET A 1 83 ? -7.708 9.591 -0.511 1.00 80.00 83 MET A C 1
ATOM 649 O O . MET A 1 83 ? -7.701 10.753 -0.907 1.00 80.00 83 MET A O 1
ATOM 653 N N . GLY A 1 84 ? -6.776 8.710 -0.879 1.00 89.81 84 GLY A N 1
ATOM 654 C CA . GLY A 1 84 ? -5.607 9.072 -1.673 1.00 89.81 84 GLY A CA 1
ATOM 655 C C . GLY A 1 84 ? -4.997 7.868 -2.371 1.00 89.81 84 GLY A C 1
ATOM 656 O O . GLY A 1 84 ? -4.970 6.768 -1.821 1.00 89.81 84 GLY A O 1
ATOM 657 N N . VAL A 1 85 ? -4.532 8.081 -3.601 1.00 94.50 85 VAL A N 1
ATOM 658 C CA . VAL A 1 85 ? -3.789 7.083 -4.373 1.00 94.50 85 VAL A CA 1
ATOM 659 C C . VAL A 1 85 ? -2.599 7.786 -4.995 1.00 94.50 85 VAL A C 1
ATOM 661 O O . VAL A 1 85 ? -2.764 8.685 -5.822 1.00 94.50 85 VAL A O 1
ATOM 664 N N . GLU A 1 86 ? -1.412 7.382 -4.578 1.00 96.69 86 GLU A N 1
ATOM 665 C CA . GLU A 1 86 ? -0.164 8.033 -4.941 1.00 96.69 86 GLU A CA 1
ATOM 666 C C . GLU A 1 86 ? 0.863 6.995 -5.393 1.00 96.69 86 GLU A C 1
ATOM 668 O O . GLU A 1 86 ? 0.803 5.820 -5.020 1.00 96.69 86 GLU A O 1
ATOM 673 N N . VAL A 1 87 ? 1.818 7.438 -6.202 1.00 97.12 87 VAL A N 1
ATOM 674 C CA . VAL A 1 87 ? 2.932 6.620 -6.677 1.00 97.12 87 VAL A CA 1
ATOM 675 C C . VAL A 1 87 ? 4.235 7.398 -6.572 1.00 97.12 87 VAL A C 1
ATOM 677 O O . VAL A 1 87 ? 4.264 8.608 -6.773 1.00 97.12 87 VAL A O 1
ATOM 680 N N . ALA A 1 88 ? 5.322 6.696 -6.285 1.00 97.00 88 ALA A N 1
ATOM 681 C CA . ALA A 1 88 ? 6.677 7.211 -6.364 1.00 97.00 88 ALA A CA 1
ATOM 682 C C . ALA A 1 88 ? 7.546 6.246 -7.176 1.00 97.00 88 ALA A C 1
ATOM 684 O O . ALA A 1 88 ? 7.460 5.027 -7.022 1.00 97.00 88 ALA A O 1
ATOM 685 N N . ALA A 1 89 ? 8.402 6.785 -8.042 1.00 95.38 89 ALA A N 1
ATOM 686 C CA . ALA A 1 89 ? 9.450 6.000 -8.681 1.00 95.38 89 ALA A CA 1
ATOM 687 C C . ALA A 1 89 ? 10.654 5.924 -7.737 1.00 95.38 89 ALA A C 1
ATOM 689 O O . ALA A 1 89 ? 11.151 6.950 -7.272 1.00 95.38 89 ALA A O 1
ATOM 690 N N . CYS A 1 90 ? 11.118 4.714 -7.438 1.00 93.25 90 CYS A N 1
ATOM 691 C CA . CYS A 1 90 ? 12.202 4.480 -6.486 1.00 93.25 90 CYS A CA 1
ATOM 692 C C . CYS A 1 90 ? 13.151 3.386 -6.990 1.00 93.25 90 CYS A C 1
ATOM 694 O O . CYS A 1 90 ? 12.914 2.752 -8.019 1.00 93.25 90 CYS A O 1
ATOM 696 N N . VAL A 1 91 ? 14.232 3.153 -6.246 1.00 90.38 91 VAL A N 1
ATOM 697 C CA . VAL A 1 91 ? 15.157 2.040 -6.482 1.00 90.38 91 VAL A CA 1
ATOM 698 C C . VAL A 1 91 ? 15.257 1.214 -5.207 1.00 90.38 91 VAL A C 1
ATOM 700 O O . VAL A 1 91 ? 15.582 1.744 -4.148 1.00 90.38 91 VAL A O 1
ATOM 703 N N . LEU A 1 92 ? 15.008 -0.089 -5.316 1.00 87.56 92 LEU A N 1
ATOM 704 C CA . LEU A 1 92 ? 15.188 -1.056 -4.237 1.00 87.56 92 LEU A CA 1
ATOM 705 C C . LEU A 1 92 ? 16.282 -2.035 -4.658 1.00 87.56 92 LEU A C 1
ATOM 707 O O . LEU A 1 92 ? 16.101 -2.788 -5.608 1.00 87.56 92 LEU A O 1
ATOM 711 N N . ARG A 1 93 ? 17.431 -2.021 -3.968 1.00 84.94 93 ARG A N 1
ATOM 712 C CA . ARG A 1 93 ? 18.572 -2.920 -4.252 1.00 84.94 93 ARG A CA 1
ATOM 713 C C . ARG A 1 93 ? 18.975 -2.935 -5.740 1.00 84.94 93 ARG A C 1
ATOM 715 O O . ARG A 1 93 ? 19.142 -3.994 -6.330 1.00 84.94 93 ARG A O 1
ATOM 722 N N . HIS A 1 94 ? 19.113 -1.750 -6.339 1.00 86.19 94 HIS A N 1
ATOM 723 C CA . HIS A 1 94 ? 19.418 -1.533 -7.767 1.00 86.19 94 HIS A CA 1
ATOM 724 C C . HIS A 1 94 ? 18.305 -1.899 -8.764 1.00 86.19 94 HIS A C 1
ATOM 726 O O . HIS A 1 94 ? 18.486 -1.705 -9.963 1.00 86.19 94 HIS A O 1
ATOM 732 N N . ILE A 1 95 ? 17.140 -2.350 -8.297 1.00 88.62 95 ILE A N 1
ATOM 733 C CA . ILE A 1 95 ? 15.983 -2.634 -9.147 1.00 88.62 95 ILE A CA 1
ATOM 734 C C . ILE A 1 95 ? 15.085 -1.389 -9.182 1.00 88.62 95 ILE A C 1
ATOM 736 O O . ILE A 1 95 ? 14.713 -0.884 -8.116 1.00 88.62 95 ILE A O 1
ATOM 740 N N . PRO A 1 96 ? 14.735 -0.856 -10.367 1.00 93.38 96 PRO A N 1
ATOM 741 C CA . PRO A 1 96 ? 13.774 0.232 -10.475 1.00 93.38 96 PRO A CA 1
ATOM 742 C C . PRO A 1 96 ? 12.374 -0.271 -10.117 1.00 93.38 96 PRO A C 1
ATOM 744 O O . PRO A 1 96 ? 11.879 -1.246 -10.684 1.00 93.38 96 PRO A O 1
ATOM 747 N N . ILE A 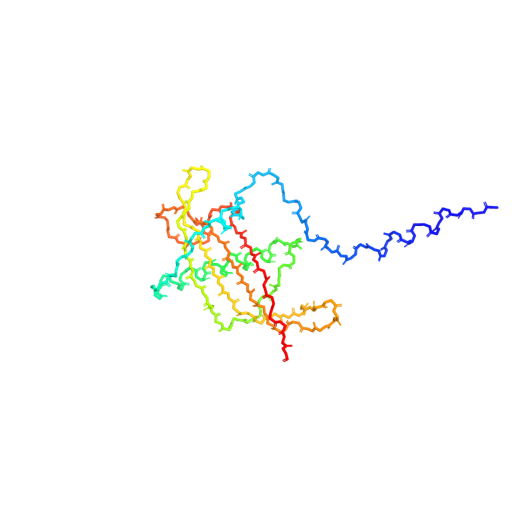1 97 ? 11.717 0.428 -9.199 1.00 94.69 97 ILE A N 1
ATOM 748 C CA . ILE A 1 97 ? 10.400 0.061 -8.681 1.00 94.69 97 ILE A CA 1
ATOM 749 C C . ILE A 1 97 ? 9.428 1.237 -8.752 1.00 94.69 97 ILE A C 1
ATOM 751 O O . ILE A 1 97 ? 9.822 2.406 -8.771 1.00 94.69 97 ILE A O 1
ATOM 755 N N . LEU A 1 98 ? 8.144 0.906 -8.755 1.00 96.38 98 LEU A N 1
ATOM 756 C CA . LEU A 1 98 ? 7.055 1.818 -8.448 1.00 96.38 98 LEU A CA 1
ATOM 757 C C . LEU A 1 98 ? 6.542 1.484 -7.052 1.00 96.38 98 LEU A C 1
ATOM 759 O O . LEU A 1 98 ? 6.125 0.356 -6.786 1.00 96.38 98 LEU A O 1
ATOM 763 N N . LEU A 1 99 ? 6.606 2.468 -6.166 1.00 95.69 99 LEU A N 1
ATOM 764 C CA . LEU A 1 99 ? 6.085 2.398 -4.814 1.00 95.69 99 LEU A CA 1
ATOM 765 C C . LEU A 1 99 ? 4.711 3.062 -4.792 1.00 95.69 99 LEU A C 1
ATOM 767 O O . LEU A 1 99 ? 4.596 4.252 -5.075 1.00 95.69 99 LEU A O 1
ATOM 771 N N . TYR A 1 100 ? 3.680 2.300 -4.456 1.00 96.38 100 TYR A N 1
ATOM 772 C CA . TYR A 1 100 ? 2.314 2.796 -4.350 1.00 96.38 100 TYR A CA 1
ATOM 773 C C . TYR A 1 100 ? 1.969 3.097 -2.900 1.00 96.38 100 TYR A C 1
ATOM 775 O O . TYR A 1 100 ? 2.377 2.364 -2.000 1.00 96.38 100 TYR A O 1
ATOM 783 N N . LYS A 1 101 ? 1.186 4.154 -2.692 1.00 95.56 101 LYS A N 1
ATOM 784 C CA . LYS A 1 101 ? 0.552 4.488 -1.418 1.00 95.56 101 LYS A CA 1
ATOM 785 C C . LYS A 1 101 ? -0.947 4.628 -1.643 1.00 95.56 101 LYS A C 1
ATOM 787 O O . LYS A 1 101 ? -1.388 5.408 -2.486 1.00 95.56 101 LYS A O 1
ATOM 792 N N . VAL A 1 102 ? -1.723 3.880 -0.871 1.00 93.56 102 VAL A N 1
ATOM 793 C CA . VAL A 1 102 ? -3.183 3.945 -0.864 1.00 93.56 102 VAL A CA 1
ATOM 794 C C . VAL A 1 102 ? -3.642 4.298 0.538 1.00 93.56 102 VAL A C 1
ATOM 796 O O . VAL A 1 102 ? -3.372 3.566 1.485 1.00 93.56 102 VAL A O 1
ATOM 799 N N . SER A 1 103 ? -4.340 5.419 0.665 1.00 92.00 103 SER A N 1
ATOM 800 C CA . SER A 1 103 ? -4.958 5.855 1.914 1.00 92.00 103 SER A CA 1
ATOM 801 C C . SER A 1 103 ? -6.443 5.522 1.864 1.00 92.00 103 SER A C 1
ATOM 803 O O . SER A 1 103 ? -7.147 6.005 0.975 1.00 92.00 103 SER A O 1
ATOM 805 N N . VAL A 1 104 ? -6.932 4.717 2.803 1.00 88.31 104 VAL A N 1
ATOM 806 C CA . VAL A 1 104 ? -8.355 4.373 2.931 1.00 88.31 104 VAL A CA 1
ATOM 807 C C . VAL A 1 104 ? -8.877 4.785 4.298 1.00 88.31 104 VAL A C 1
ATOM 809 O O . VAL A 1 104 ? -8.192 4.599 5.299 1.00 88.31 104 VAL A O 1
ATOM 812 N N . SER A 1 105 ? -10.088 5.343 4.326 1.00 86.38 105 SER A N 1
ATOM 813 C CA . SER A 1 105 ? -10.854 5.506 5.563 1.00 86.38 105 SER A CA 1
ATOM 814 C C . SER A 1 105 ? -11.777 4.306 5.714 1.00 86.38 105 SER A C 1
ATOM 816 O O . SER A 1 105 ? -12.541 4.000 4.790 1.00 86.38 105 SER A O 1
ATOM 818 N N . THR A 1 106 ? -11.689 3.629 6.850 1.00 81.31 106 THR A N 1
ATOM 819 C CA . THR A 1 106 ? -12.440 2.407 7.128 1.00 81.31 106 THR A CA 1
ATOM 820 C C . THR A 1 106 ? -13.093 2.470 8.492 1.00 81.31 106 THR A C 1
ATOM 822 O O . THR A 1 106 ? -12.532 3.023 9.438 1.00 81.31 106 THR A O 1
ATOM 825 N N . GLU A 1 107 ? -14.264 1.856 8.577 1.00 80.38 107 GLU A N 1
ATOM 826 C CA . GLU A 1 107 ? -14.867 1.488 9.848 1.00 80.38 107 GLU A CA 1
ATOM 827 C C . GLU A 1 107 ? -14.130 0.255 10.375 1.00 80.38 107 GLU A C 1
ATOM 829 O O . GLU A 1 107 ? -13.839 -0.680 9.614 1.00 80.38 107 GLU A O 1
ATOM 834 N N . VAL A 1 108 ? -13.774 0.281 11.653 1.00 74.38 108 VAL A N 1
ATOM 835 C CA . VAL A 1 108 ? -13.126 -0.836 12.347 1.00 74.38 108 VAL A CA 1
ATOM 836 C C . VAL A 1 108 ? -13.950 -1.172 13.581 1.00 74.38 108 VAL A C 1
ATOM 838 O O . VAL A 1 108 ? -14.567 -0.294 14.171 1.00 74.38 108 VAL A O 1
ATOM 841 N N . THR A 1 109 ? -13.979 -2.443 13.968 1.00 70.06 109 THR A N 1
ATOM 842 C CA . THR A 1 109 ? -14.720 -2.891 15.155 1.00 70.06 109 THR A CA 1
ATOM 843 C C . THR A 1 109 ? -13.757 -3.492 16.162 1.00 70.06 109 THR A C 1
ATOM 845 O O . THR A 1 109 ? -12.817 -4.196 15.786 1.00 70.06 109 THR A O 1
ATOM 848 N N . GLY A 1 110 ? -13.999 -3.236 17.448 1.00 68.38 110 GLY A N 1
ATOM 849 C CA . GLY A 1 110 ? -13.217 -3.842 18.525 1.00 68.38 110 GLY A CA 1
ATOM 850 C C . GLY A 1 110 ? -11.807 -3.265 18.677 1.00 68.38 110 GLY A C 1
ATOM 851 O O . GLY A 1 110 ? -10.936 -3.926 19.246 1.00 68.38 110 GLY A O 1
ATOM 852 N N . MET A 1 111 ? -11.576 -2.050 18.170 1.00 72.69 111 MET A N 1
ATOM 853 C CA . MET A 1 111 ? -10.398 -1.249 18.493 1.00 72.69 111 MET A CA 1
ATOM 854 C C . MET A 1 111 ? -10.761 -0.199 19.533 1.00 72.69 111 MET A C 1
ATOM 856 O O . MET A 1 111 ? -11.763 0.492 19.384 1.00 72.69 111 MET A O 1
ATOM 860 N N . PHE A 1 112 ? -9.917 -0.063 20.550 1.00 71.38 112 PHE A N 1
ATOM 861 C CA . PHE A 1 112 ? -10.116 0.875 21.647 1.00 71.38 112 PHE A CA 1
ATOM 862 C C . PHE A 1 112 ? -8.840 1.685 21.872 1.00 71.38 112 PHE A C 1
ATOM 864 O O . PHE A 1 112 ? -7.736 1.169 21.672 1.00 71.38 112 PHE A O 1
ATOM 871 N N . GLU A 1 113 ? -8.997 2.947 22.256 1.00 72.69 113 GLU A N 1
ATOM 872 C CA . GLU A 1 113 ? -7.922 3.777 22.792 1.00 72.69 113 GLU A CA 1
ATOM 873 C C . GLU A 1 113 ? -7.515 3.279 24.195 1.00 72.69 113 GLU A C 1
ATOM 875 O O . GLU A 1 113 ? -8.216 2.479 24.824 1.00 72.69 113 GLU A O 1
ATOM 880 N N . ASP A 1 114 ? -6.368 3.742 24.702 1.00 74.56 114 ASP A N 1
ATOM 881 C CA . ASP A 1 114 ? -5.856 3.344 26.026 1.00 74.56 114 ASP A CA 1
ATOM 882 C C . ASP A 1 114 ? -6.795 3.759 27.177 1.00 74.56 114 ASP A C 1
ATOM 884 O O . ASP A 1 114 ? -6.755 3.176 28.262 1.00 74.56 114 ASP A O 1
ATOM 888 N N . ASP A 1 115 ? -7.650 4.757 26.943 1.00 79.69 115 ASP A N 1
ATOM 889 C CA . ASP A 1 115 ? -8.678 5.225 27.875 1.00 79.69 115 ASP A CA 1
ATOM 890 C C . ASP A 1 115 ? -9.982 4.400 27.820 1.00 79.69 115 ASP A C 1
ATOM 892 O O . ASP A 1 115 ? -10.895 4.628 28.617 1.00 79.69 115 ASP A O 1
ATOM 896 N N . GLY A 1 116 ? -10.051 3.409 26.924 1.00 75.31 116 GLY A N 1
ATOM 897 C CA . GLY A 1 116 ? -11.188 2.512 26.747 1.00 75.31 116 GLY A CA 1
ATOM 898 C C . GLY A 1 116 ? -12.255 3.004 25.767 1.00 75.31 116 GLY A C 1
ATOM 899 O O . GLY A 1 116 ? -13.256 2.306 25.594 1.00 75.31 116 GLY A O 1
ATOM 900 N N . ASN A 1 117 ? -12.069 4.153 25.110 1.00 77.12 117 ASN A N 1
ATOM 901 C CA . ASN A 1 117 ? -12.994 4.625 24.082 1.00 77.12 117 ASN A CA 1
ATOM 902 C C . ASN A 1 117 ? -12.858 3.805 22.796 1.00 77.12 117 ASN A C 1
ATOM 904 O O . ASN A 1 117 ? -11.752 3.525 22.339 1.00 77.12 117 ASN A O 1
ATOM 908 N N . GLU A 1 118 ? -13.983 3.413 22.195 1.00 75.94 118 GLU A N 1
ATOM 909 C CA . GLU A 1 118 ? -13.967 2.716 20.907 1.00 75.94 118 GLU A CA 1
ATOM 910 C C . GLU A 1 118 ? -13.491 3.661 19.798 1.00 75.94 118 GLU A C 1
ATOM 912 O O . GLU A 1 118 ? -13.891 4.823 19.743 1.00 75.94 118 GLU A O 1
ATOM 917 N N . ILE A 1 119 ? -12.651 3.147 18.899 1.00 76.62 119 ILE A N 1
ATOM 918 C CA . ILE A 1 119 ? -12.189 3.850 17.703 1.00 76.62 119 ILE A CA 1
ATOM 919 C C . ILE A 1 119 ? -13.123 3.461 16.552 1.00 76.62 119 ILE A C 1
ATOM 921 O O . ILE A 1 119 ? -12.939 2.394 15.967 1.00 76.62 119 ILE A O 1
ATOM 925 N N . PRO A 1 120 ? -14.098 4.306 16.173 1.00 74.25 120 PRO A N 1
ATOM 926 C CA . PRO A 1 120 ? -15.057 3.954 15.126 1.00 74.25 120 PRO A CA 1
ATOM 927 C C . PRO A 1 120 ? -14.447 3.999 13.717 1.00 74.25 120 PRO A C 1
ATOM 929 O O . PRO A 1 120 ? -14.934 3.342 12.800 1.00 74.25 120 PRO A O 1
ATOM 932 N N . TRP A 1 121 ? -13.383 4.786 13.519 1.00 78.19 121 TRP A N 1
ATOM 933 C CA . TRP A 1 121 ? -12.815 5.064 12.201 1.00 78.19 121 TRP A CA 1
ATOM 934 C C . TRP A 1 121 ? -11.290 5.053 12.217 1.00 78.19 121 TRP A C 1
ATOM 936 O O . TRP A 1 121 ? -10.654 5.687 13.061 1.00 78.19 121 TRP A O 1
ATOM 946 N N . LEU A 1 122 ? -10.700 4.407 11.211 1.00 81.62 122 LEU A N 1
ATOM 947 C CA . LEU A 1 122 ? -9.256 4.340 11.026 1.00 81.62 122 LEU A CA 1
ATOM 948 C C . LEU A 1 122 ? -8.863 4.769 9.613 1.00 81.62 122 LEU A C 1
ATOM 950 O O . LEU A 1 122 ? -9.450 4.335 8.620 1.00 81.62 122 LEU A O 1
ATOM 954 N N . VAL A 1 123 ? -7.822 5.594 9.516 1.00 86.12 123 VAL A N 1
ATOM 955 C CA . VAL A 1 123 ? -7.132 5.856 8.255 1.00 86.12 123 VAL A CA 1
ATOM 956 C C . VAL A 1 123 ? -5.985 4.865 8.127 1.00 86.12 123 VAL A C 1
ATOM 958 O O . VAL A 1 123 ? -5.022 4.886 8.895 1.00 86.12 123 VAL A O 1
ATOM 961 N N . ILE A 1 124 ? -6.069 4.002 7.123 1.00 86.25 124 ILE A N 1
ATOM 962 C CA . ILE A 1 124 ? -5.041 3.011 6.822 1.00 86.25 124 ILE A CA 1
ATOM 963 C C . ILE A 1 124 ? -4.272 3.484 5.593 1.00 86.25 124 ILE A C 1
ATOM 965 O O . ILE A 1 124 ? -4.847 3.692 4.526 1.00 86.25 124 ILE A O 1
ATOM 969 N N . ASN A 1 125 ? -2.960 3.645 5.740 1.00 90.25 125 ASN A N 1
ATOM 970 C CA . ASN A 1 125 ? -2.047 3.891 4.632 1.00 90.25 125 ASN A CA 1
ATOM 971 C C . ASN A 1 125 ? -1.344 2.585 4.273 1.00 90.25 125 ASN A C 1
ATOM 973 O O . ASN A 1 125 ? -0.524 2.091 5.045 1.00 90.25 125 ASN A O 1
ATOM 977 N N . ILE A 1 126 ? -1.660 2.046 3.103 1.00 91.00 126 ILE A N 1
ATOM 978 C CA . ILE A 1 126 ? -1.112 0.800 2.576 1.00 91.00 126 ILE A CA 1
ATOM 979 C C . ILE A 1 126 ? -0.041 1.146 1.546 1.00 91.00 126 ILE A C 1
ATOM 981 O O . ILE A 1 126 ? -0.304 1.868 0.584 1.00 91.00 126 ILE A O 1
ATOM 985 N N . PHE A 1 127 ? 1.156 0.611 1.742 1.00 93.31 127 PHE A N 1
ATOM 986 C CA . PHE A 1 127 ? 2.306 0.786 0.869 1.00 93.31 127 PHE A CA 1
ATOM 987 C C . PHE A 1 127 ? 2.720 -0.557 0.290 1.00 93.31 127 PHE A C 1
ATOM 989 O O . PHE A 1 127 ? 2.810 -1.541 1.020 1.00 93.31 127 PHE A O 1
ATOM 996 N N . TYR A 1 128 ? 2.997 -0.605 -1.008 1.00 93.31 128 TYR A N 1
ATOM 997 C CA . TYR A 1 128 ? 3.529 -1.802 -1.653 1.00 93.31 128 TYR A CA 1
ATOM 998 C C . TYR A 1 128 ? 4.340 -1.429 -2.893 1.00 93.31 128 TYR A C 1
ATOM 1000 O O . TYR A 1 128 ? 4.102 -0.391 -3.514 1.00 93.31 128 TYR A O 1
ATOM 1008 N N . ALA A 1 129 ? 5.312 -2.267 -3.250 1.00 94.31 129 ALA A N 1
ATOM 1009 C CA . ALA A 1 129 ? 6.198 -2.018 -4.380 1.00 94.31 129 ALA A CA 1
ATOM 1010 C C . ALA A 1 129 ? 5.989 -3.035 -5.503 1.00 94.31 129 ALA A C 1
ATOM 1012 O O . ALA A 1 129 ? 5.756 -4.218 -5.260 1.00 94.31 129 ALA A O 1
ATOM 1013 N N . VAL A 1 130 ? 6.125 -2.569 -6.739 1.00 94.94 130 VAL A N 1
ATOM 1014 C CA . VAL A 1 130 ? 6.065 -3.372 -7.967 1.00 94.94 130 VAL A CA 1
ATOM 1015 C C . VAL A 1 130 ? 7.282 -3.020 -8.816 1.00 94.94 130 VAL A C 1
ATOM 1017 O O . VAL A 1 130 ? 7.719 -1.867 -8.825 1.00 94.94 130 VAL A O 1
ATOM 1020 N N . GLU A 1 131 ? 7.852 -3.985 -9.533 1.00 93.69 131 GLU A N 1
ATOM 1021 C CA . GLU A 1 131 ? 8.935 -3.694 -10.476 1.00 93.69 131 GLU A CA 1
ATOM 1022 C C . GLU A 1 131 ? 8.451 -2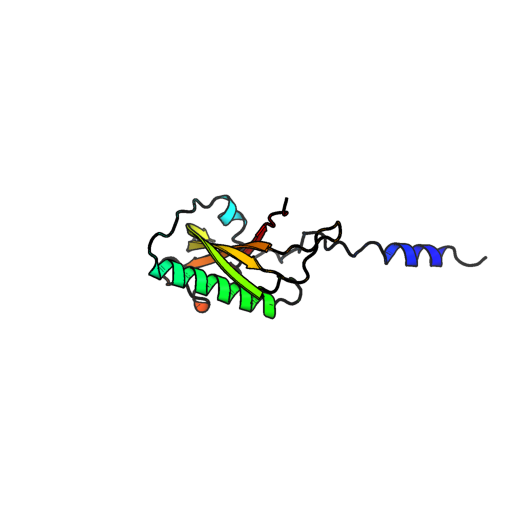.767 -11.598 1.00 93.69 131 GLU A C 1
ATOM 1024 O O . GLU A 1 131 ? 7.335 -2.890 -12.113 1.00 93.69 131 GLU A O 1
ATOM 1029 N N . ARG A 1 132 ? 9.287 -1.802 -11.989 1.00 92.00 132 ARG A N 1
ATOM 1030 C CA . ARG A 1 132 ? 8.907 -0.836 -13.022 1.00 92.00 132 ARG A CA 1
ATOM 1031 C C . ARG A 1 132 ? 8.624 -1.556 -14.345 1.00 92.00 132 ARG A C 1
ATOM 1033 O O . ARG A 1 132 ? 9.454 -2.311 -14.835 1.00 92.00 132 ARG A O 1
ATOM 1040 N N . GLY A 1 133 ? 7.472 -1.256 -14.946 1.00 90.31 133 GLY A N 1
ATOM 1041 C CA . GLY A 1 133 ? 7.012 -1.876 -16.194 1.00 90.31 133 GLY A CA 1
ATOM 1042 C C . GLY A 1 133 ? 6.010 -3.014 -15.991 1.00 90.31 133 GLY A C 1
ATOM 1043 O O . GLY A 1 133 ? 5.388 -3.438 -16.960 1.00 90.31 133 GLY A O 1
ATOM 1044 N N . GLN A 1 134 ? 5.794 -3.468 -14.753 1.00 92.12 134 GLN A N 1
ATOM 1045 C CA . GLN A 1 134 ? 4.726 -4.412 -14.433 1.00 92.12 134 GLN A CA 1
ATOM 1046 C C . GLN A 1 134 ? 3.448 -3.684 -14.003 1.00 92.12 134 GLN A C 1
ATOM 1048 O O . GLN A 1 134 ? 3.486 -2.621 -13.377 1.00 92.12 134 GLN A O 1
ATOM 1053 N N . HIS A 1 135 ? 2.298 -4.284 -14.315 1.00 90.81 135 HIS A N 1
ATOM 1054 C CA . HIS A 1 135 ? 1.010 -3.813 -13.813 1.00 90.81 135 HIS A CA 1
ATOM 1055 C C . HIS A 1 135 ? 0.859 -4.144 -12.324 1.00 90.81 135 HIS A C 1
ATOM 1057 O O . HIS A 1 135 ? 1.261 -5.235 -11.918 1.00 90.81 135 HIS A O 1
ATOM 1063 N N . PRO A 1 136 ? 0.268 -3.257 -11.506 1.00 92.00 136 PRO A N 1
ATOM 1064 C CA . PRO A 1 136 ? 0.055 -3.517 -10.091 1.00 92.00 136 PRO A CA 1
ATOM 1065 C C . PRO A 1 136 ? -1.016 -4.595 -9.916 1.00 92.00 136 PRO A C 1
ATOM 1067 O O . PRO A 1 136 ? -2.178 -4.392 -10.253 1.00 92.00 136 PRO A O 1
ATOM 1070 N N . THR A 1 137 ? -0.591 -5.744 -9.403 1.00 92.62 137 THR A N 1
ATOM 1071 C CA . THR A 1 137 ? -1.431 -6.873 -8.998 1.00 92.62 137 THR A CA 1
ATOM 1072 C C . THR A 1 137 ? -0.808 -7.508 -7.757 1.00 92.62 137 THR A C 1
ATOM 1074 O O . THR A 1 137 ? 0.368 -7.274 -7.454 1.00 92.62 137 THR A O 1
ATOM 1077 N N . VAL A 1 138 ? -1.554 -8.358 -7.052 1.00 88.38 138 VAL A N 1
ATOM 1078 C CA . VAL A 1 138 ? -1.011 -9.116 -5.913 1.00 88.38 138 VAL A CA 1
ATOM 1079 C C . VAL A 1 138 ? 0.225 -9.932 -6.315 1.00 88.38 138 VAL A C 1
ATOM 1081 O O . VAL A 1 138 ? 1.209 -9.969 -5.580 1.00 88.38 138 VAL A O 1
ATOM 1084 N N . TRP A 1 139 ? 0.215 -10.528 -7.510 1.00 88.31 139 TRP A N 1
ATOM 1085 C CA . TRP A 1 139 ? 1.272 -11.421 -7.996 1.00 88.31 139 TRP A CA 1
ATOM 1086 C C . TRP A 1 139 ? 2.541 -10.705 -8.464 1.00 88.31 139 TRP A C 1
ATOM 1088 O O . TRP A 1 139 ? 3.632 -11.253 -8.336 1.00 88.31 139 TRP A O 1
ATOM 1098 N N . SER A 1 140 ? 2.406 -9.486 -8.988 1.00 90.81 140 SER A N 1
ATOM 1099 C CA . SER A 1 140 ? 3.530 -8.634 -9.410 1.00 90.81 140 SER A CA 1
ATOM 1100 C C . SER A 1 140 ? 4.106 -7.795 -8.268 1.00 90.81 140 SER A C 1
ATOM 1102 O O . SER A 1 140 ? 5.106 -7.097 -8.437 1.00 90.81 140 SER A O 1
ATOM 1104 N N . THR A 1 141 ? 3.488 -7.848 -7.087 1.00 90.19 141 THR A N 1
ATOM 1105 C CA . THR A 1 141 ? 3.995 -7.146 -5.913 1.00 90.19 141 THR A CA 1
ATOM 1106 C C . THR A 1 141 ? 5.289 -7.798 -5.440 1.00 90.19 141 THR A C 1
ATOM 1108 O O . THR A 1 141 ? 5.376 -9.012 -5.240 1.00 90.19 141 THR A O 1
ATOM 1111 N N . ILE A 1 142 ? 6.310 -6.975 -5.209 1.00 89.69 142 ILE A N 1
ATOM 1112 C CA . ILE A 1 142 ? 7.590 -7.420 -4.668 1.00 89.69 142 ILE A CA 1
ATOM 1113 C C . ILE A 1 142 ? 7.330 -8.067 -3.311 1.00 89.69 142 ILE A C 1
ATOM 1115 O O . ILE A 1 142 ? 6.770 -7.451 -2.398 1.00 89.69 142 ILE A O 1
ATOM 1119 N N . LYS A 1 143 ? 7.753 -9.324 -3.161 1.00 84.00 143 LYS A N 1
ATOM 1120 C CA . LYS A 1 143 ? 7.535 -10.087 -1.929 1.00 84.00 143 LYS A CA 1
ATOM 1121 C C . LYS A 1 143 ? 8.076 -9.316 -0.728 1.00 84.00 143 LYS A C 1
ATOM 1123 O O . LYS A 1 143 ? 9.221 -8.857 -0.749 1.00 84.00 143 LYS A O 1
ATOM 1128 N N . LYS A 1 144 ? 7.254 -9.236 0.324 1.00 78.94 144 LYS A N 1
ATOM 1129 C CA . LYS A 1 144 ? 7.551 -8.544 1.591 1.00 78.94 144 LYS A CA 1
ATOM 1130 C C . LYS A 1 144 ? 7.765 -7.030 1.467 1.00 78.94 144 LYS A C 1
ATOM 1132 O O . LYS A 1 144 ? 8.349 -6.442 2.364 1.00 78.94 144 LYS A O 1
ATOM 1137 N N . SER A 1 145 ? 7.282 -6.413 0.388 1.00 87.06 145 SER A 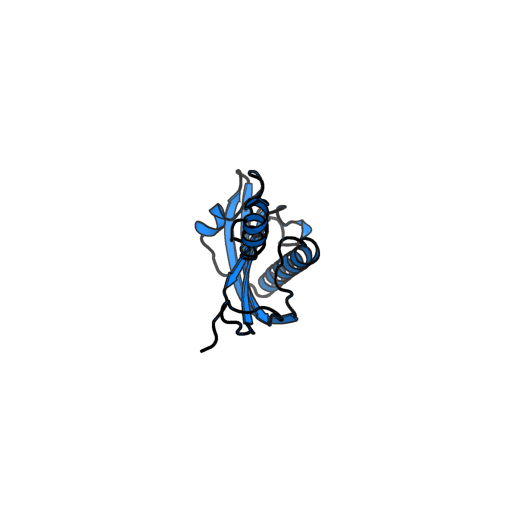N 1
ATOM 1138 C CA . SER A 1 145 ? 7.218 -4.951 0.268 1.00 87.06 145 SER A CA 1
ATOM 1139 C C . SER A 1 145 ? 5.938 -4.351 0.849 1.00 87.06 145 SER A C 1
ATOM 1141 O O . SER A 1 145 ? 5.800 -3.139 0.853 1.00 87.06 145 SER A O 1
ATOM 1143 N N . LEU A 1 146 ? 4.982 -5.161 1.314 1.00 88.31 146 LEU A N 1
ATOM 1144 C CA . LEU A 1 146 ? 3.778 -4.627 1.941 1.00 88.31 146 LEU A CA 1
ATOM 1145 C C . LEU A 1 146 ? 4.135 -3.994 3.286 1.00 88.31 146 LEU A C 1
ATOM 1147 O O . LEU A 1 146 ? 4.701 -4.651 4.159 1.00 88.31 146 LEU A O 1
ATOM 1151 N N . TYR A 1 147 ? 3.747 -2.740 3.458 1.00 87.69 147 TYR A N 1
ATOM 1152 C CA . TYR A 1 147 ? 3.908 -2.000 4.696 1.00 87.69 147 TYR A CA 1
ATOM 1153 C C . TYR A 1 147 ? 2.642 -1.187 4.967 1.00 87.69 147 TYR A C 1
ATOM 1155 O O . TYR A 1 147 ? 2.052 -0.629 4.045 1.00 87.69 147 TYR A O 1
ATOM 1163 N N . VAL A 1 148 ? 2.197 -1.127 6.221 1.00 86.56 148 VAL A N 1
ATOM 1164 C CA . VAL A 1 148 ? 0.938 -0.470 6.593 1.00 86.56 148 VAL A CA 1
ATOM 1165 C C . VAL A 1 148 ? 1.175 0.492 7.751 1.00 86.56 148 VAL A C 1
ATOM 1167 O O . VAL A 1 148 ? 1.799 0.122 8.743 1.00 86.56 148 VAL A O 1
ATOM 1170 N N . LYS A 1 149 ? 0.663 1.723 7.634 1.00 86.31 149 LYS A N 1
ATOM 1171 C CA . LYS A 1 149 ? 0.582 2.688 8.742 1.00 86.31 149 LYS A CA 1
ATOM 1172 C C . LYS A 1 149 ? -0.873 2.936 9.104 1.00 86.31 149 LYS A C 1
ATOM 1174 O O . LYS A 1 149 ? -1.682 3.242 8.229 1.00 86.31 149 LYS A O 1
ATOM 1179 N N . PHE A 1 150 ? -1.165 2.886 10.394 1.00 82.88 150 PHE A N 1
ATOM 1180 C CA . PHE A 1 150 ? -2.466 3.222 10.953 1.00 82.88 150 PHE A CA 1
ATOM 1181 C C . PHE A 1 150 ? -2.414 4.642 11.516 1.00 82.88 150 PHE A C 1
ATOM 1183 O O . PHE A 1 150 ? -1.505 4.975 12.273 1.00 82.88 150 PHE A O 1
ATOM 1190 N N . GLY A 1 151 ? -3.362 5.485 11.124 1.00 74.44 151 GLY A N 1
ATOM 1191 C CA . GLY A 1 151 ? -3.628 6.765 11.767 1.00 74.44 151 GLY A CA 1
ATOM 1192 C C . GLY A 1 151 ? -5.086 6.789 12.192 1.00 74.44 151 GLY A C 1
ATOM 1193 O O . GLY A 1 151 ? -5.962 6.595 11.355 1.00 74.44 151 GLY A O 1
ATOM 1194 N N . TYR A 1 152 ? -5.364 6.997 13.473 1.00 64.94 152 TYR A N 1
ATOM 1195 C CA . TYR A 1 152 ? -6.731 7.223 13.935 1.00 64.94 152 TYR A CA 1
ATOM 1196 C C . TYR A 1 152 ? -6.995 8.726 14.002 1.00 64.94 152 TYR A C 1
ATOM 1198 O O . TYR A 1 152 ? -6.089 9.532 14.227 1.00 64.94 152 TYR A O 1
ATOM 1206 N N . LYS A 1 153 ? -8.242 9.108 13.743 1.00 53.22 153 LYS A N 1
ATOM 1207 C CA . LYS A 1 153 ? -8.720 10.468 13.964 1.00 53.22 153 LYS A CA 1
ATOM 1208 C C . LYS A 1 153 ? -9.574 10.393 15.221 1.00 53.22 153 LYS A C 1
ATOM 1210 O O . LYS A 1 153 ? -10.693 9.898 15.137 1.00 53.22 153 LYS A O 1
ATOM 1215 N N . SER A 1 154 ? -9.026 10.811 16.362 1.00 44.72 154 SER A N 1
ATOM 1216 C CA . SER A 1 154 ? -9.813 10.919 17.594 1.00 44.72 154 SER A CA 1
ATOM 1217 C C . SER A 1 154 ? -11.002 11.842 17.307 1.00 44.72 154 SER A C 1
ATOM 1219 O O . SER A 1 154 ? -10.837 12.922 16.722 1.00 44.72 154 SER A O 1
ATOM 1221 N N . GLY A 1 155 ? -12.208 11.342 17.562 1.00 49.47 155 GLY A N 1
ATOM 1222 C CA . GLY A 1 155 ? -13.427 12.122 17.407 1.00 49.47 155 GLY A CA 1
ATOM 1223 C C . GLY A 1 155 ? -13.460 13.187 18.495 1.00 49.47 155 GLY A C 1
ATOM 1224 O O . GLY A 1 155 ? -13.392 12.848 19.670 1.00 49.47 155 GLY A O 1
ATOM 1225 N N . ASN A 1 156 ? -13.542 14.457 18.093 1.00 38.72 156 ASN A N 1
ATOM 1226 C CA . ASN A 1 156 ? -13.974 15.527 18.994 1.00 38.72 156 ASN A CA 1
ATOM 1227 C C . ASN A 1 156 ? -15.451 15.359 19.350 1.00 38.72 156 ASN A C 1
ATOM 1229 O O . ASN A 1 156 ? -16.221 15.020 18.419 1.00 38.72 156 ASN A O 1
#

Radius of gyration: 19.74 Å; chains: 1; bounding box: 36×36×74 Å